Protein AF-A0A0B3ADE3-F1 (afdb_monomer_lite)

Structure (mmCIF, N/CA/C/O backbone):
data_AF-A0A0B3ADE3-F1
#
_entry.id   AF-A0A0B3ADE3-F1
#
loop_
_atom_site.group_PDB
_atom_site.id
_atom_site.type_symbol
_atom_site.label_atom_id
_atom_site.label_alt_id
_atom_site.label_comp_id
_atom_site.label_asym_id
_atom_site.label_entity_id
_atom_site.label_seq_id
_atom_site.pdbx_PDB_ins_code
_atom_site.Cartn_x
_atom_site.Cartn_y
_atom_site.Cartn_z
_atom_site.occupancy
_atom_site.B_iso_or_equiv
_atom_site.auth_seq_id
_atom_site.auth_comp_id
_atom_site.auth_asym_id
_atom_site.auth_atom_id
_atom_site.pdbx_PDB_model_num
ATOM 1 N N . MET A 1 1 ? -0.337 13.745 3.266 1.00 64.94 1 MET A N 1
ATOM 2 C CA . MET A 1 1 ? -0.597 12.381 2.758 1.00 64.94 1 MET A CA 1
ATOM 3 C C . MET A 1 1 ? 0.716 11.808 2.250 1.00 64.94 1 MET A C 1
ATOM 5 O O . MET A 1 1 ? 1.443 12.546 1.592 1.00 64.94 1 MET A O 1
ATOM 9 N N . MET A 1 2 ? 1.063 10.573 2.618 1.00 84.19 2 MET A N 1
ATOM 10 C CA . MET A 1 2 ? 2.321 9.927 2.227 1.00 84.19 2 MET A CA 1
ATOM 11 C C . MET A 1 2 ? 2.040 8.864 1.158 1.00 84.19 2 MET A C 1
ATOM 13 O O . MET A 1 2 ? 0.992 8.220 1.179 1.00 84.19 2 MET A O 1
ATOM 17 N N . GLN A 1 3 ? 2.959 8.688 0.210 1.00 88.75 3 GLN A N 1
ATOM 18 C CA . GLN A 1 3 ? 2.833 7.662 -0.821 1.00 88.75 3 GLN A CA 1
ATOM 19 C C . GLN A 1 3 ? 3.759 6.489 -0.503 1.00 88.75 3 GLN A C 1
ATOM 21 O O . GLN A 1 3 ? 4.944 6.663 -0.220 1.00 88.75 3 GLN A O 1
ATOM 26 N N . TRP A 1 4 ? 3.222 5.282 -0.590 1.00 89.69 4 TRP A N 1
ATOM 27 C CA . TRP A 1 4 ? 3.922 4.026 -0.369 1.00 89.69 4 TRP A CA 1
ATOM 28 C C . TRP A 1 4 ? 3.937 3.231 -1.662 1.00 89.69 4 TRP A C 1
ATOM 30 O O . TRP A 1 4 ? 2.898 3.032 -2.285 1.00 89.69 4 TRP A O 1
ATOM 40 N N . GLN A 1 5 ? 5.106 2.763 -2.078 1.00 90.12 5 GLN A N 1
ATOM 41 C CA . GLN A 1 5 ? 5.244 1.892 -3.235 1.00 90.12 5 GLN A CA 1
ATOM 42 C C . GLN A 1 5 ? 5.589 0.484 -2.776 1.00 90.12 5 GLN A C 1
ATOM 44 O O . GLN A 1 5 ? 6.579 0.263 -2.082 1.00 90.12 5 GLN A O 1
ATOM 49 N N . CYS A 1 6 ? 4.766 -0.477 -3.185 1.00 91.38 6 CYS A N 1
ATOM 50 C CA . CYS A 1 6 ? 5.053 -1.889 -3.005 1.00 91.38 6 CYS A CA 1
ATOM 51 C C . CYS A 1 6 ? 6.290 -2.264 -3.827 1.00 91.38 6 CYS A C 1
ATOM 53 O O . CYS A 1 6 ? 6.290 -2.103 -5.046 1.00 91.38 6 CYS A O 1
ATOM 55 N N . MET A 1 7 ? 7.321 -2.810 -3.192 1.00 87.25 7 MET A N 1
ATOM 56 C CA . MET A 1 7 ? 8.545 -3.238 -3.879 1.00 87.25 7 MET A CA 1
ATOM 57 C C . MET A 1 7 ? 8.360 -4.546 -4.660 1.00 87.25 7 MET A C 1
ATOM 59 O O . MET A 1 7 ? 9.141 -4.841 -5.557 1.00 87.25 7 MET A O 1
ATOM 63 N N . THR A 1 8 ? 7.303 -5.309 -4.368 1.00 89.44 8 THR A N 1
ATOM 64 C CA . THR A 1 8 ? 6.995 -6.575 -5.050 1.00 89.44 8 THR A CA 1
ATOM 65 C C . THR A 1 8 ? 6.283 -6.364 -6.386 1.00 89.44 8 THR A C 1
ATOM 67 O O . THR A 1 8 ? 6.594 -7.040 -7.360 1.00 89.44 8 THR A O 1
ATOM 70 N N . CYS A 1 9 ? 5.322 -5.437 -6.451 1.00 90.56 9 CYS A N 1
ATOM 71 C CA . CYS A 1 9 ? 4.503 -5.216 -7.652 1.00 90.56 9 CYS A CA 1
ATOM 72 C C . CYS A 1 9 ? 4.505 -3.771 -8.172 1.00 90.56 9 CYS A C 1
ATOM 74 O O . CYS A 1 9 ? 3.753 -3.456 -9.094 1.00 90.56 9 CYS A O 1
ATOM 76 N N . ALA A 1 10 ? 5.300 -2.883 -7.567 1.00 88.44 10 ALA A N 1
ATOM 77 C CA . ALA A 1 10 ? 5.356 -1.449 -7.865 1.00 88.44 10 ALA A CA 1
ATOM 78 C C . ALA A 1 10 ? 4.021 -0.692 -7.689 1.00 88.44 10 ALA A C 1
ATOM 80 O O . ALA A 1 10 ? 3.869 0.422 -8.189 1.00 88.44 10 ALA A O 1
ATOM 81 N N . ASN A 1 11 ? 3.047 -1.262 -6.967 1.00 89.81 11 ASN A N 1
ATOM 82 C CA . ASN A 1 11 ? 1.772 -0.595 -6.705 1.00 89.81 11 ASN A CA 1
ATOM 83 C C . ASN A 1 11 ? 1.944 0.583 -5.742 1.00 89.81 11 ASN A C 1
ATOM 85 O O . ASN A 1 11 ? 2.543 0.416 -4.681 1.00 89.81 11 ASN A O 1
ATOM 89 N N . LYS A 1 12 ? 1.379 1.741 -6.090 1.00 89.88 12 LYS A N 1
ATOM 90 C CA . LYS A 1 12 ? 1.399 2.955 -5.266 1.00 89.88 12 LYS A CA 1
ATOM 91 C C . LYS A 1 12 ? 0.131 3.031 -4.419 1.00 89.88 12 LYS A C 1
ATOM 93 O O . LYS A 1 12 ? -0.959 2.778 -4.924 1.00 89.88 12 LYS A O 1
ATOM 98 N N . ILE A 1 13 ? 0.291 3.339 -3.141 1.00 87.44 13 ILE A N 1
ATOM 99 C CA . ILE A 1 13 ? -0.770 3.404 -2.138 1.00 87.44 13 ILE A CA 1
ATOM 100 C C . ILE A 1 13 ? -0.608 4.726 -1.396 1.00 87.44 13 ILE A C 1
ATOM 102 O O . ILE A 1 13 ? 0.486 5.044 -0.938 1.00 87.44 13 ILE A O 1
ATOM 106 N N . GLU A 1 14 ? -1.683 5.494 -1.283 1.00 89.06 14 GLU A N 1
ATOM 107 C CA . GLU A 1 14 ? -1.704 6.733 -0.508 1.00 89.06 14 GLU A CA 1
ATOM 108 C C . GLU A 1 14 ? -2.252 6.427 0.885 1.00 89.06 14 GLU A C 1
ATOM 110 O O . GLU A 1 14 ? -3.411 6.047 1.035 1.00 89.06 14 GLU A O 1
ATOM 115 N N . ALA A 1 15 ? -1.400 6.536 1.900 1.00 85.62 15 ALA A N 1
ATOM 116 C CA . ALA A 1 15 ? -1.752 6.266 3.289 1.00 85.62 15 ALA A CA 1
ATOM 117 C C . ALA A 1 15 ? -0.839 7.076 4.214 1.00 85.62 15 ALA A C 1
ATOM 119 O O . ALA A 1 15 ? 0.296 7.392 3.859 1.00 85.62 15 ALA A O 1
ATOM 120 N N . GLU A 1 16 ? -1.317 7.440 5.401 1.00 86.56 16 GLU A N 1
ATOM 121 C CA . GLU A 1 16 ? -0.489 8.153 6.385 1.00 86.56 16 GLU A CA 1
ATOM 122 C C . GLU A 1 16 ? 0.646 7.263 6.915 1.00 86.56 16 GLU A C 1
ATOM 124 O O . GLU A 1 16 ? 1.769 7.734 7.102 1.00 86.56 16 GLU A O 1
ATOM 129 N N . GLU A 1 17 ? 0.385 5.960 7.024 1.00 86.62 17 GLU A N 1
ATOM 130 C CA . GLU A 1 17 ? 1.302 4.934 7.521 1.00 86.62 17 GLU A CA 1
ATOM 131 C C . GLU A 1 17 ? 1.518 3.821 6.483 1.00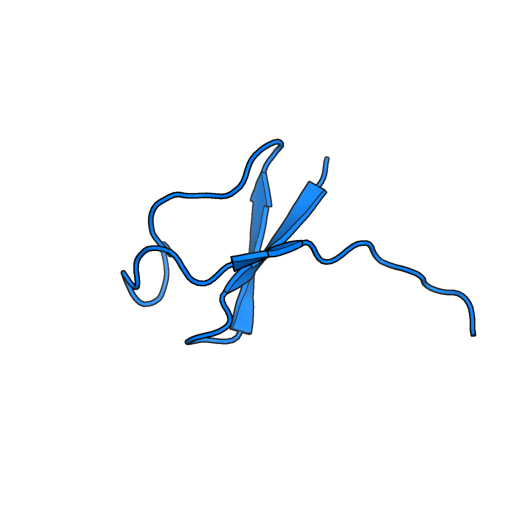 86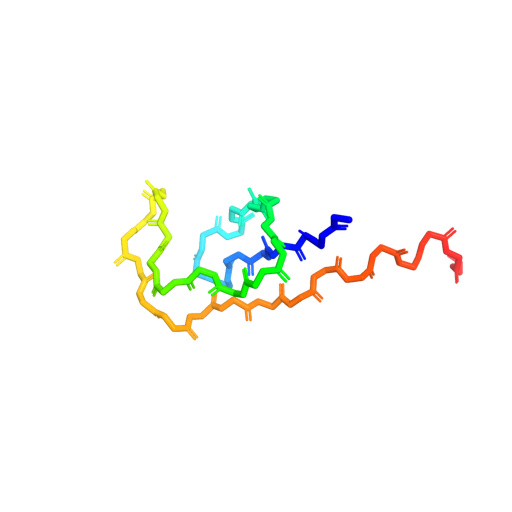.62 17 GLU A C 1
ATOM 133 O O . GLU A 1 17 ? 0.760 3.694 5.517 1.00 86.62 17 GLU A O 1
ATOM 138 N N . ALA A 1 18 ? 2.581 3.029 6.656 1.00 84.50 18 ALA A N 1
ATOM 139 C CA . ALA A 1 18 ? 2.879 1.909 5.770 1.00 84.50 18 ALA A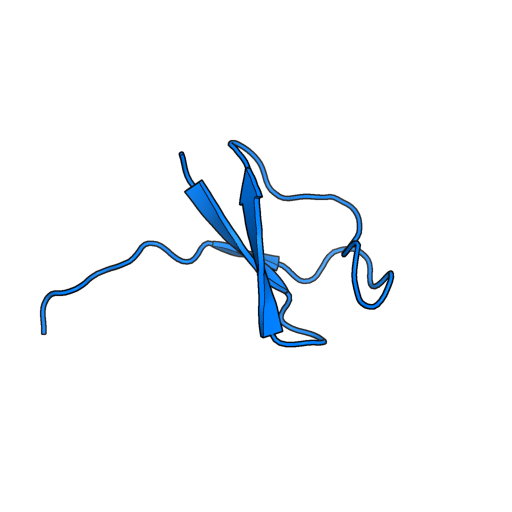 CA 1
ATOM 140 C C . ALA A 1 18 ? 1.775 0.844 5.876 1.00 84.50 18 ALA A C 1
ATOM 142 O O . ALA A 1 18 ? 1.500 0.382 6.983 1.00 84.50 18 ALA A O 1
ATOM 143 N N . PRO A 1 19 ? 1.170 0.405 4.761 1.00 85.50 19 PRO A N 1
ATOM 144 C CA . PRO A 1 19 ? 0.206 -0.685 4.805 1.00 85.50 19 PRO A CA 1
ATOM 145 C C . PRO A 1 19 ? 0.896 -2.009 5.164 1.00 85.50 19 PRO A C 1
ATOM 147 O O . PRO A 1 19 ? 2.027 -2.267 4.751 1.00 85.50 19 PRO A O 1
ATOM 150 N N . GLU A 1 20 ? 0.199 -2.876 5.899 1.00 88.69 20 GLU A N 1
ATOM 151 C CA . GLU A 1 20 ? 0.711 -4.208 6.256 1.00 88.69 20 GLU A CA 1
ATOM 152 C C . GLU A 1 20 ? 0.686 -5.172 5.057 1.00 88.69 20 GLU A C 1
ATOM 154 O O . GLU A 1 20 ? 1.580 -6.008 4.897 1.00 88.69 20 GLU A O 1
ATOM 159 N N . GLU A 1 21 ? -0.300 -5.011 4.168 1.00 88.88 21 GLU A N 1
ATOM 160 C CA . GLU A 1 21 ? -0.529 -5.860 2.999 1.00 88.88 21 GLU A CA 1
ATOM 161 C C . GLU A 1 21 ? -0.793 -5.031 1.736 1.00 88.88 21 GLU A C 1
ATOM 163 O O . GLU A 1 21 ? -1.484 -4.009 1.752 1.00 88.88 21 GLU A O 1
ATOM 168 N N . CYS A 1 22 ? -0.255 -5.480 0.598 1.00 89.31 22 CYS A N 1
ATOM 169 C CA . CYS A 1 22 ? -0.532 -4.837 -0.683 1.00 89.31 22 CYS A CA 1
ATOM 170 C C . CYS A 1 22 ? -1.903 -5.269 -1.224 1.00 89.31 22 CYS A C 1
ATOM 172 O O . CYS A 1 22 ? -2.071 -6.450 -1.522 1.00 89.31 22 CYS A O 1
ATOM 174 N N . PRO A 1 23 ? -2.840 -4.345 -1.516 1.00 86.62 23 PRO A N 1
ATOM 175 C CA . PRO A 1 23 ? -4.150 -4.701 -2.066 1.00 86.62 23 PRO A CA 1
ATOM 176 C C . PRO A 1 23 ? -4.070 -5.321 -3.471 1.00 86.62 23 PRO A C 1
ATOM 178 O O . PRO A 1 23 ? -5.041 -5.903 -3.945 1.00 86.62 23 PRO A O 1
ATOM 181 N N . ARG A 1 24 ? -2.923 -5.202 -4.156 1.00 88.12 24 ARG A N 1
ATOM 182 C CA . ARG A 1 24 ? -2.723 -5.732 -5.510 1.00 88.12 24 ARG A CA 1
ATOM 183 C C . ARG A 1 24 ? -2.152 -7.145 -5.521 1.00 88.12 24 ARG A C 1
ATOM 185 O O . ARG A 1 24 ? -2.689 -8.012 -6.198 1.00 88.12 24 ARG A O 1
ATOM 192 N N . CYS A 1 25 ? -1.040 -7.364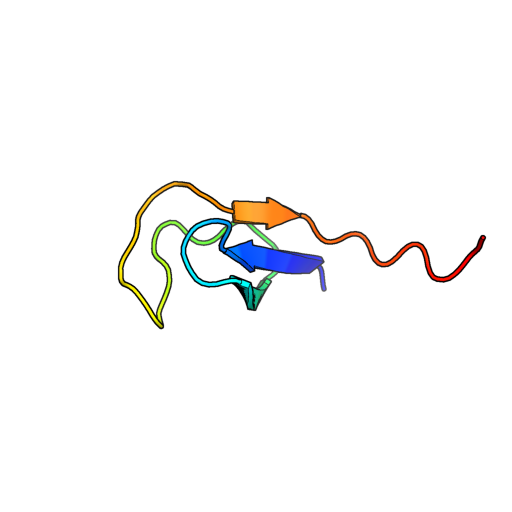 -4.824 1.00 89.25 25 CYS A N 1
ATOM 193 C CA . CYS A 1 25 ? -0.314 -8.638 -4.855 1.00 89.25 25 CYS A CA 1
ATOM 194 C C . CYS A 1 25 ? -0.371 -9.416 -3.542 1.00 89.25 25 CYS A C 1
ATOM 196 O O . CYS A 1 25 ? 0.200 -10.500 -3.479 1.00 89.25 25 CYS A O 1
ATOM 198 N N . LYS A 1 26 ? -1.023 -8.875 -2.504 1.00 85.44 26 LYS A N 1
ATOM 199 C CA . LYS A 1 26 ? -1.137 -9.490 -1.173 1.00 85.44 26 LYS A CA 1
ATOM 200 C C . LYS A 1 26 ? 0.205 -9.799 -0.503 1.00 85.44 26 LYS A C 1
ATOM 202 O O . LYS A 1 26 ? 0.290 -10.595 0.424 1.00 85.44 26 LYS A O 1
ATOM 207 N N . SER A 1 27 ? 1.282 -9.173 -0.979 1.00 83.81 27 SER A N 1
ATOM 208 C CA . SER A 1 27 ? 2.594 -9.287 -0.352 1.00 83.81 27 SER A CA 1
ATOM 209 C C . SER A 1 27 ? 2.601 -8.473 0.932 1.00 83.81 27 SER A C 1
ATOM 211 O O . SER A 1 27 ? 2.181 -7.310 0.931 1.00 83.81 27 SER A O 1
ATOM 213 N N . GLN A 1 28 ? 3.137 -9.064 1.987 1.00 74.81 28 GLN A N 1
ATOM 214 C CA . GLN A 1 28 ? 3.320 -8.413 3.273 1.00 74.81 28 GLN A CA 1
ATOM 215 C C . GLN A 1 28 ? 4.700 -7.731 3.315 1.00 74.81 28 GLN A C 1
ATOM 217 O O . GLN A 1 28 ? 5.647 -8.174 2.659 1.00 74.81 28 GLN A O 1
ATOM 222 N N . MET A 1 29 ? 4.817 -6.641 4.079 1.00 66.31 29 MET A N 1
ATOM 223 C CA . MET A 1 29 ? 6.094 -6.085 4.579 1.00 66.31 29 MET A CA 1
ATOM 224 C C . MET A 1 29 ? 7.045 -5.367 3.598 1.00 66.31 29 MET A C 1
ATOM 226 O O . MET A 1 29 ? 8.068 -4.849 4.037 1.00 66.31 29 MET A O 1
ATOM 230 N N . SER A 1 30 ? 6.754 -5.286 2.297 1.00 78.12 30 SER A N 1
ATOM 231 C CA . SER A 1 30 ? 7.683 -4.696 1.310 1.00 78.12 30 SER A CA 1
ATOM 232 C C . SER A 1 30 ? 7.162 -3.383 0.719 1.00 78.12 30 SER A C 1
ATOM 234 O O . SER A 1 30 ? 6.782 -3.332 -0.454 1.00 78.12 30 SER A O 1
ATOM 236 N N . PHE A 1 31 ? 7.146 -2.317 1.527 1.00 85.06 31 PHE A N 1
ATOM 237 C CA . PHE A 1 31 ? 6.772 -0.966 1.093 1.00 85.06 31 PHE A CA 1
ATOM 238 C C . PHE A 1 31 ? 7.914 0.024 1.277 1.00 85.06 31 PHE A C 1
ATOM 240 O O . PHE A 1 31 ? 8.516 0.114 2.344 1.00 85.06 31 PHE A O 1
ATOM 247 N N . SER A 1 32 ? 8.177 0.813 0.242 1.00 86.50 32 SER A N 1
ATOM 248 C CA . SER A 1 32 ? 9.081 1.954 0.313 1.00 86.50 32 SER A CA 1
ATOM 249 C C . SER A 1 32 ? 8.279 3.242 0.297 1.00 86.50 32 SER A C 1
ATOM 251 O O . SER A 1 32 ? 7.383 3.427 -0.528 1.00 86.50 32 SER A O 1
ATOM 253 N N . GLN A 1 33 ? 8.606 4.139 1.222 1.00 86.62 33 GLN A N 1
ATOM 254 C CA . GLN A 1 33 ? 8.028 5.470 1.253 1.00 86.62 33 GLN A CA 1
ATOM 255 C C . GLN A 1 33 ? 8.532 6.257 0.042 1.00 86.62 33 GLN A C 1
ATOM 257 O O . GLN A 1 33 ? 9.711 6.602 -0.047 1.00 86.62 33 GLN A O 1
ATOM 262 N N . VAL A 1 34 ? 7.632 6.554 -0.887 1.00 83.50 34 VAL A N 1
ATOM 263 C C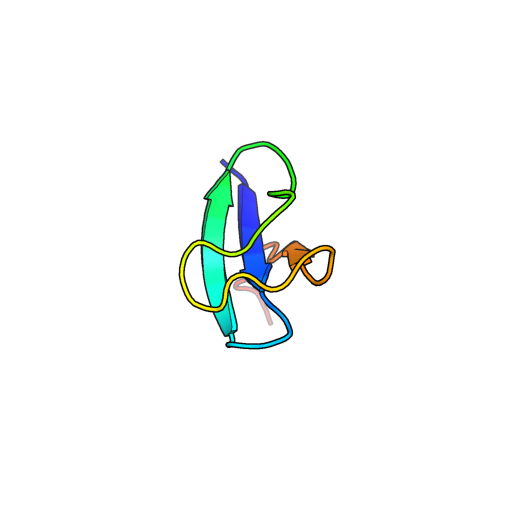A . VAL A 1 34 ? 7.908 7.445 -2.008 1.00 83.50 34 VAL A CA 1
ATOM 264 C C . VAL A 1 34 ? 7.689 8.862 -1.505 1.00 83.50 34 VAL A C 1
ATOM 266 O O . VAL A 1 34 ? 6.592 9.411 -1.583 1.00 83.50 34 VAL A O 1
ATOM 269 N N . ARG A 1 35 ? 8.745 9.460 -0.950 1.00 71.69 35 ARG A N 1
ATOM 270 C CA . ARG A 1 35 ? 8.804 10.918 -0.844 1.00 71.69 35 ARG A CA 1
ATOM 271 C C . ARG A 1 35 ? 9.115 11.430 -2.241 1.00 71.69 35 ARG A C 1
ATOM 273 O O . ARG A 1 35 ? 10.219 11.227 -2.735 1.00 71.69 35 ARG A O 1
ATOM 280 N N . ASP A 1 36 ? 8.117 12.002 -2.899 1.00 59.06 36 ASP A N 1
ATOM 281 C CA . ASP A 1 36 ? 8.268 12.629 -4.209 1.00 59.06 36 ASP A CA 1
ATOM 282 C C . ASP A 1 36 ? 9.235 13.822 -4.066 1.00 59.06 36 ASP A C 1
ATOM 284 O O . ASP A 1 36 ? 8.858 14.907 -3.631 1.00 59.06 36 ASP A O 1
ATOM 288 N N . TRP A 1 37 ? 10.519 13.600 -4.352 1.00 58.34 37 TRP A N 1
ATOM 289 C CA . TRP A 1 37 ? 11.506 14.660 -4.539 1.00 58.34 37 TRP A CA 1
ATOM 290 C C . TRP A 1 37 ? 11.545 14.989 -6.024 1.00 58.34 37 TRP A C 1
ATOM 292 O O . TRP A 1 37 ? 12.479 14.630 -6.737 1.00 58.34 37 TRP A O 1
ATOM 302 N N . ARG A 1 38 ? 10.505 15.675 -6.495 1.00 59.81 38 ARG A N 1
ATOM 303 C CA . ARG A 1 38 ? 10.412 16.288 -7.824 1.00 59.81 38 ARG A CA 1
ATOM 304 C C . ARG A 1 38 ? 11.421 17.438 -8.013 1.00 59.81 38 ARG A C 1
ATOM 306 O O . ARG A 1 38 ? 11.041 18.494 -8.503 1.00 59.81 38 ARG A O 1
ATOM 313 N N . PHE A 1 39 ? 12.675 17.246 -7.596 1.00 55.94 39 PHE A N 1
ATOM 314 C CA . PHE A 1 39 ? 13.799 18.168 -7.752 1.00 55.94 39 PHE A CA 1
ATOM 315 C C . PHE A 1 39 ? 15.138 17.404 -7.766 1.00 55.94 39 PHE A C 1
ATOM 317 O O . PHE A 1 39 ? 15.831 17.333 -6.751 1.00 55.94 39 PHE A O 1
ATOM 324 N N . PHE A 1 40 ? 15.500 16.854 -8.925 1.00 46.06 40 PHE A N 1
ATOM 325 C CA . PHE A 1 40 ? 16.818 17.064 -9.535 1.00 46.06 40 PHE A CA 1
ATOM 326 C C . PHE A 1 40 ? 16.681 16.978 -11.055 1.00 46.06 40 PHE A C 1
ATOM 328 O O . PHE A 1 40 ? 15.896 16.116 -11.516 1.00 46.06 40 PHE A O 1
#

Foldseek 3Di:
DWWKAAPVPRDIDDDPDDDQADPPPRDGDGIDTPPPPVDD

Secondary structure (DSSP, 8-state):
-EEEEETTT--EEEESS--SB-TTT--BS-EEEE------

pLDDT: mean 81.54, std 11.53, range [46.06, 91.38]

Radius 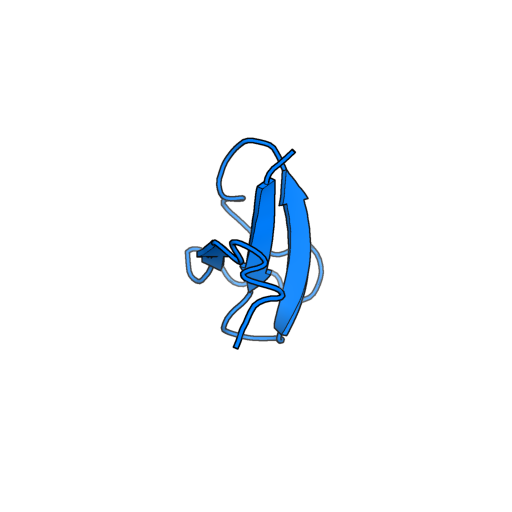of gyration: 10.14 Å; chains: 1; bounding box: 21×28×17 Å

Sequence (40 aa):
MMQWQCMTCANKIEAEEAPEECPRCKSQMSFSQVRDWRFF